Protein AF-A0A2V6NYD2-F1 (afdb_monomer_lite)

Structure (mmCIF, N/CA/C/O backbone):
data_AF-A0A2V6NYD2-F1
#
_entry.id   AF-A0A2V6NYD2-F1
#
loop_
_atom_site.group_PDB
_atom_site.id
_atom_site.type_symbol
_atom_site.label_atom_id
_atom_site.label_alt_id
_atom_site.label_comp_id
_atom_site.label_asym_id
_atom_site.label_entity_id
_atom_site.label_seq_id
_atom_site.pdbx_PDB_ins_code
_atom_site.Cartn_x
_atom_site.Cartn_y
_atom_site.Cartn_z
_atom_site.occupancy
_atom_site.B_iso_or_equiv
_atom_site.auth_seq_id
_atom_site.auth_comp_id
_atom_site.auth_asym_id
_atom_site.auth_atom_id
_atom_site.pdbx_PDB_model_num
ATOM 1 N N . MET A 1 1 ? -12.281 -1.438 11.166 1.00 47.94 1 MET A N 1
ATOM 2 C CA . MET A 1 1 ? -12.621 -0.851 9.844 1.00 47.94 1 MET A CA 1
ATOM 3 C C . MET A 1 1 ? -13.344 0.497 9.924 1.00 47.94 1 MET A C 1
ATOM 5 O O . MET A 1 1 ? -12.995 1.373 9.144 1.00 47.94 1 MET A O 1
ATOM 9 N N . SER A 1 2 ? -14.284 0.714 10.857 1.00 52.53 2 SER A N 1
ATOM 10 C CA . SER A 1 2 ? -15.121 1.934 10.891 1.00 52.53 2 SER A CA 1
ATOM 11 C C . SER A 1 2 ? -14.370 3.274 11.011 1.00 52.53 2 SER A C 1
ATOM 13 O O . SER A 1 2 ? -14.894 4.292 10.581 1.00 52.53 2 SER A O 1
ATOM 15 N N . ALA A 1 3 ? -13.153 3.292 11.566 1.00 56.53 3 ALA A N 1
ATOM 16 C CA . ALA A 1 3 ? -12.381 4.522 11.787 1.00 56.53 3 ALA A CA 1
ATOM 17 C C . ALA A 1 3 ? -11.708 5.089 10.523 1.00 56.53 3 ALA A C 1
ATOM 19 O O . ALA A 1 3 ? -11.484 6.293 10.428 1.00 56.53 3 ALA A O 1
ATOM 20 N N . ILE A 1 4 ? -11.347 4.225 9.568 1.00 57.72 4 ILE A N 1
ATOM 21 C CA . ILE A 1 4 ? -10.519 4.614 8.414 1.00 57.72 4 ILE A CA 1
ATOM 22 C C . ILE A 1 4 ? -11.389 4.810 7.173 1.00 57.72 4 ILE A C 1
ATOM 24 O O . ILE A 1 4 ? -11.172 5.777 6.453 1.00 57.72 4 ILE A O 1
ATOM 28 N N . PHE A 1 5 ? -12.422 3.979 6.982 1.00 63.59 5 PHE A N 1
ATOM 29 C CA . PHE A 1 5 ? -13.356 4.043 5.846 1.00 63.59 5 PHE A CA 1
ATOM 30 C C . PHE A 1 5 ? -13.917 5.441 5.519 1.00 63.59 5 PHE A C 1
ATOM 32 O O . PHE A 1 5 ? -13.934 5.783 4.341 1.00 63.59 5 PHE A O 1
ATOM 39 N N . PRO A 1 6 ? -14.291 6.297 6.495 1.00 60.31 6 PRO A N 1
ATOM 40 C CA . PRO A 1 6 ? -14.788 7.646 6.202 1.00 60.31 6 PRO A CA 1
ATOM 41 C C . PRO A 1 6 ? -13.757 8.567 5.529 1.00 60.31 6 PRO A C 1
ATOM 43 O O . PRO A 1 6 ? -14.110 9.624 5.017 1.00 60.31 6 PRO A O 1
ATOM 46 N N . SER A 1 7 ? -12.470 8.210 5.580 1.00 58.84 7 SER A N 1
ATOM 47 C CA . SER A 1 7 ? -11.355 9.005 5.051 1.00 58.84 7 SER A CA 1
ATOM 48 C C . SER A 1 7 ? -10.787 8.481 3.725 1.00 58.84 7 SER A C 1
ATOM 50 O O . SER A 1 7 ? -9.845 9.099 3.210 1.00 58.84 7 SER A O 1
ATOM 52 N N . ILE A 1 8 ? -11.340 7.376 3.205 1.00 65.31 8 ILE A N 1
ATOM 53 C CA . ILE A 1 8 ? -10.960 6.683 1.962 1.00 65.31 8 ILE A CA 1
ATOM 54 C C . ILE A 1 8 ? -11.867 7.193 0.823 1.00 65.31 8 ILE A C 1
ATOM 56 O O . ILE A 1 8 ? -13.072 7.342 1.029 1.00 65.31 8 ILE A O 1
ATOM 60 N N . ARG A 1 9 ? -11.315 7.515 -0.357 1.00 64.25 9 ARG A N 1
ATOM 61 C CA . ARG A 1 9 ? -12.112 7.889 -1.548 1.00 64.25 9 ARG A CA 1
ATOM 62 C C . ARG A 1 9 ? -12.688 6.643 -2.227 1.00 64.25 9 ARG A C 1
ATOM 64 O O . ARG A 1 9 ? -12.161 5.557 -2.046 1.00 64.25 9 ARG A O 1
ATOM 71 N N . GLU A 1 10 ? -13.713 6.794 -3.072 1.00 57.38 10 GLU A N 1
ATOM 72 C CA . GLU A 1 10 ? -14.263 5.667 -3.859 1.00 57.38 10 GLU A CA 1
ATOM 73 C C . GLU A 1 10 ? -13.224 4.987 -4.767 1.00 57.38 10 GLU A C 1
ATOM 75 O O . GLU A 1 10 ? -13.361 3.810 -5.089 1.00 57.38 10 GLU A O 1
ATOM 80 N N . THR A 1 11 ? -12.183 5.715 -5.175 1.00 56.09 11 THR A N 1
ATOM 81 C CA . THR A 1 11 ? -11.091 5.197 -6.008 1.00 56.09 11 THR A CA 1
ATOM 82 C C . THR A 1 11 ? -10.003 4.479 -5.210 1.00 56.09 11 THR A C 1
ATOM 84 O O . THR A 1 11 ? -9.219 3.728 -5.789 1.00 56.09 11 THR A O 1
ATOM 87 N N . ASP A 1 12 ? -9.948 4.681 -3.894 1.00 65.06 12 ASP A N 1
ATOM 88 C CA . ASP A 1 12 ? -8.952 4.068 -3.022 1.00 65.06 12 ASP A CA 1
ATOM 89 C C . ASP A 1 12 ? -9.411 2.652 -2.617 1.00 65.06 12 ASP A C 1
ATOM 91 O O . ASP A 1 12 ? -10.555 2.430 -2.217 1.00 65.06 12 ASP A O 1
ATOM 95 N N . ILE A 1 13 ? -8.510 1.669 -2.686 1.00 68.81 13 ILE A N 1
ATOM 96 C CA . ILE A 1 13 ? -8.838 0.259 -2.416 1.00 68.81 13 ILE A CA 1
ATOM 97 C C . ILE A 1 13 ? -8.485 -0.066 -0.963 1.00 68.81 13 ILE A C 1
ATOM 99 O O . ILE A 1 13 ? -7.310 -0.156 -0.612 1.00 68.81 13 ILE A O 1
ATOM 103 N N . GLY A 1 14 ? -9.493 -0.259 -0.109 1.00 70.56 14 GLY A N 1
ATOM 104 C CA . GLY A 1 14 ? -9.326 -0.695 1.283 1.00 70.56 14 GLY A CA 1
ATOM 105 C C . GLY A 1 14 ? -9.686 -2.169 1.480 1.00 70.56 14 GLY A C 1
ATOM 106 O O . GLY A 1 14 ? -10.730 -2.618 1.015 1.00 70.56 14 GLY A O 1
ATOM 107 N N . GLY A 1 15 ? -8.859 -2.926 2.204 1.00 67.25 15 GLY A N 1
ATOM 108 C CA . GLY A 1 15 ? -9.113 -4.344 2.474 1.00 67.25 15 GLY A CA 1
ATOM 109 C C . GLY A 1 15 ? -8.195 -4.945 3.535 1.00 67.25 15 GLY A C 1
ATOM 110 O O . GLY A 1 15 ? -7.288 -4.291 4.047 1.00 67.25 15 GLY A O 1
ATOM 111 N N . TRP A 1 16 ? -8.430 -6.205 3.895 1.00 68.25 16 TRP A N 1
ATOM 112 C CA . TRP A 1 16 ? -7.510 -6.945 4.759 1.00 68.25 16 TRP A CA 1
ATOM 113 C C . TRP A 1 16 ? -6.240 -7.296 3.975 1.00 68.25 16 TRP A C 1
ATOM 115 O O . TRP A 1 16 ? -6.302 -7.991 2.968 1.00 68.25 16 TRP A O 1
ATOM 125 N N . TYR A 1 17 ? -5.090 -6.811 4.442 1.00 59.53 17 TYR A N 1
ATOM 126 C CA . TYR A 1 17 ? -3.771 -7.226 3.955 1.00 59.53 17 TYR A CA 1
ATOM 127 C C . TYR A 1 17 ? -3.372 -8.589 4.540 1.00 59.53 17 TYR A C 1
ATOM 129 O O . TYR A 1 17 ? -2.772 -9.420 3.866 1.00 59.53 17 TYR A O 1
ATOM 137 N N . LYS A 1 18 ? -3.754 -8.833 5.797 1.00 60.59 18 LYS A N 1
ATOM 138 C CA . LYS A 1 18 ? -3.700 -10.136 6.459 1.00 60.59 18 LYS A CA 1
ATOM 139 C C . LYS A 1 18 ? -4.959 -10.276 7.301 1.00 60.59 18 LYS A C 1
ATOM 141 O O . LYS A 1 18 ? -5.240 -9.372 8.093 1.00 60.59 18 LYS A O 1
ATOM 146 N N . GLU A 1 19 ? -5.694 -11.370 7.118 1.00 57.94 19 GLU A N 1
ATOM 147 C CA . GLU A 1 19 ? -6.947 -11.622 7.839 1.00 57.94 19 GLU A CA 1
ATOM 148 C C . GLU A 1 19 ? -6.773 -11.390 9.346 1.00 57.94 19 GLU A C 1
ATOM 150 O O . GLU A 1 19 ? -5.776 -11.811 9.944 1.00 57.94 19 GLU A O 1
ATOM 155 N N . ASP A 1 20 ? -7.694 -10.604 9.909 1.00 57.03 20 ASP A N 1
ATOM 156 C CA . ASP A 1 20 ? -7.790 -10.194 11.316 1.00 57.03 20 ASP A CA 1
ATOM 157 C C . ASP A 1 20 ? -6.534 -9.568 11.950 1.00 57.03 20 ASP A C 1
ATOM 159 O O . ASP A 1 20 ? -6.509 -9.295 13.148 1.00 57.03 20 ASP A O 1
ATOM 163 N N . THR A 1 21 ? -5.492 -9.289 11.160 1.00 61.44 21 THR A N 1
ATOM 164 C CA . THR A 1 21 ? -4.186 -8.851 11.679 1.00 61.44 21 THR A CA 1
ATOM 165 C C . THR A 1 21 ? -3.709 -7.542 11.057 1.00 61.44 21 THR A C 1
ATOM 167 O O . THR A 1 21 ? -3.089 -6.731 11.740 1.00 61.44 21 THR A O 1
ATOM 170 N N . ALA A 1 22 ? -3.963 -7.315 9.765 1.00 62.22 22 ALA A N 1
ATOM 171 C CA . ALA A 1 22 ? -3.473 -6.126 9.075 1.00 62.22 22 ALA A CA 1
ATOM 172 C C . ALA A 1 22 ? -4.489 -5.607 8.059 1.00 62.22 22 ALA A C 1
ATOM 174 O O . ALA A 1 22 ? -4.910 -6.332 7.159 1.00 62.22 22 ALA A O 1
ATOM 175 N N . LEU A 1 23 ? -4.838 -4.327 8.174 1.00 72.38 23 LEU A N 1
ATOM 176 C CA . LEU A 1 23 ? -5.656 -3.613 7.200 1.00 72.38 23 LEU A CA 1
ATOM 177 C C . LEU A 1 23 ? -4.739 -2.858 6.228 1.00 72.38 23 LEU A C 1
ATOM 179 O O . LEU A 1 23 ? -3.869 -2.105 6.662 1.00 72.38 23 LEU A O 1
ATOM 183 N N . GLY A 1 24 ? -4.940 -3.054 4.928 1.00 72.81 24 GLY A N 1
ATOM 184 C CA . GLY A 1 24 ? -4.251 -2.338 3.861 1.00 72.81 24 GLY A CA 1
ATOM 185 C C . GLY A 1 24 ? -5.182 -1.344 3.172 1.00 72.81 24 GLY A C 1
ATOM 186 O O . GLY A 1 24 ? -6.356 -1.638 2.945 1.00 72.81 24 GLY A O 1
ATOM 187 N N . VAL A 1 25 ? -4.657 -0.168 2.829 1.00 72.81 25 VAL A N 1
ATOM 188 C CA . VAL A 1 25 ? -5.350 0.805 1.976 1.00 72.8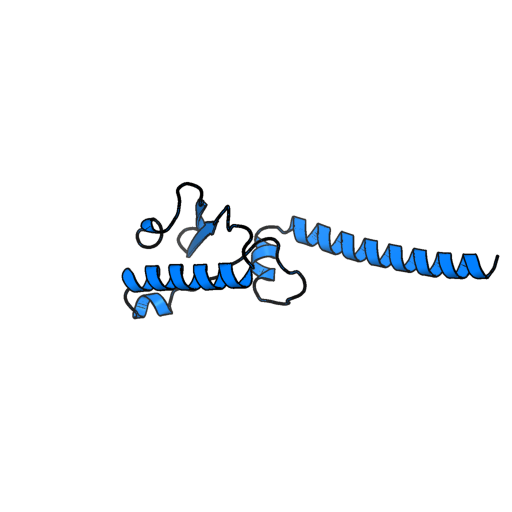1 25 VAL A CA 1
ATOM 189 C C . VAL A 1 25 ? -4.393 1.253 0.880 1.00 72.81 25 VAL A C 1
ATOM 191 O O . VAL A 1 25 ? -3.287 1.711 1.171 1.00 72.81 25 VAL A O 1
ATOM 194 N N . ILE A 1 26 ? -4.815 1.102 -0.372 1.00 76.31 26 ILE A N 1
ATOM 195 C CA . ILE A 1 26 ? -4.099 1.573 -1.553 1.00 76.31 26 ILE A CA 1
ATOM 196 C C . ILE A 1 26 ? -4.706 2.913 -1.946 1.00 76.31 26 ILE A C 1
ATOM 198 O O . ILE A 1 26 ? -5.863 2.975 -2.358 1.00 76.31 26 ILE A O 1
ATOM 202 N N . PHE A 1 27 ? -3.903 3.966 -1.831 1.00 72.50 27 PHE A N 1
ATOM 203 C CA . PHE A 1 27 ? -4.266 5.293 -2.308 1.00 72.50 27 PHE A CA 1
ATOM 204 C C . PHE A 1 27 ? -3.778 5.462 -3.742 1.00 72.50 27 PHE A C 1
ATOM 206 O O . PHE A 1 27 ? -2.581 5.331 -4.014 1.00 72.50 27 PHE A O 1
ATOM 213 N N . VAL A 1 28 ? -4.702 5.739 -4.654 1.00 68.06 28 VAL A N 1
ATOM 214 C CA . VAL A 1 28 ? -4.398 5.993 -6.067 1.00 68.06 28 VAL A CA 1
ATOM 215 C C . VAL A 1 28 ? -4.437 7.495 -6.350 1.00 68.06 28 VAL A C 1
ATOM 217 O O . VAL A 1 28 ? -4.948 8.276 -5.554 1.00 68.06 28 VAL A O 1
ATOM 220 N N . GLU A 1 29 ? -3.862 7.922 -7.479 1.00 66.31 29 GLU A N 1
ATOM 221 C CA . GLU A 1 29 ? -3.936 9.320 -7.942 1.00 66.31 29 GLU A CA 1
ATOM 222 C C . GLU A 1 29 ? -3.361 10.359 -6.957 1.00 66.31 29 GLU A C 1
ATOM 224 O O . GLU A 1 29 ? -3.925 11.431 -6.743 1.00 66.31 29 GLU A O 1
ATOM 229 N N . LEU A 1 30 ? -2.189 10.079 -6.380 1.00 67.06 30 LEU A N 1
ATOM 230 C CA . LEU A 1 30 ? -1.545 10.936 -5.371 1.00 67.06 30 LEU A CA 1
ATOM 231 C C . LEU A 1 30 ? -1.065 12.318 -5.894 1.00 67.06 30 LEU A C 1
ATOM 233 O O . LEU A 1 30 ? -0.485 13.101 -5.142 1.00 67.06 30 LEU A O 1
ATOM 237 N N . GLY A 1 31 ? -1.358 12.661 -7.153 1.00 66.50 31 GLY A N 1
ATOM 238 C CA . GLY A 1 31 ? -0.979 13.922 -7.795 1.00 66.50 31 GLY A CA 1
ATOM 239 C C . GLY A 1 31 ? 0.520 14.023 -8.106 1.00 66.50 31 GLY A C 1
ATOM 240 O O . GLY A 1 31 ? 1.306 13.142 -7.776 1.00 66.50 31 GLY A O 1
ATOM 241 N N . ALA A 1 32 ? 0.935 15.117 -8.752 1.00 66.19 32 ALA A N 1
ATOM 242 C CA . ALA A 1 32 ? 2.334 15.364 -9.136 1.00 66.19 32 ALA A CA 1
ATOM 243 C C . ALA A 1 32 ? 3.203 15.941 -7.994 1.00 66.19 32 ALA A C 1
ATOM 245 O O . ALA A 1 32 ? 4.201 16.614 -8.246 1.00 66.19 32 ALA A O 1
ATOM 246 N N . MET A 1 33 ? 2.791 15.752 -6.740 1.00 67.00 33 MET A N 1
ATOM 247 C CA . MET A 1 33 ? 3.486 16.302 -5.579 1.00 67.00 33 MET A CA 1
ATOM 248 C C . MET A 1 33 ? 4.693 15.434 -5.204 1.00 67.00 33 MET A C 1
ATOM 250 O O . MET A 1 33 ? 4.746 14.245 -5.512 1.00 67.00 33 MET A O 1
ATOM 254 N N . ASP A 1 34 ? 5.668 16.034 -4.523 1.00 77.31 34 ASP A N 1
ATOM 255 C CA . ASP A 1 34 ? 6.816 15.307 -3.995 1.00 77.31 34 ASP A CA 1
ATOM 256 C C . ASP A 1 34 ? 6.381 14.156 -3.060 1.00 77.31 34 ASP A C 1
ATOM 258 O O . ASP A 1 34 ? 5.517 14.310 -2.188 1.00 77.31 34 ASP A O 1
ATOM 262 N N . LYS A 1 35 ? 7.012 12.992 -3.241 1.00 73.25 35 LYS A N 1
ATOM 263 C CA . LYS A 1 35 ? 6.699 11.736 -2.546 1.00 73.25 35 LYS A CA 1
ATOM 264 C C . LYS A 1 35 ? 6.796 11.865 -1.026 1.00 73.25 35 LYS A C 1
ATOM 266 O O . LYS A 1 35 ? 5.953 11.316 -0.315 1.00 73.25 35 LYS A O 1
ATOM 271 N N . GLN A 1 36 ? 7.788 12.597 -0.515 1.00 76.06 36 GLN A N 1
ATOM 272 C CA . GLN A 1 36 ? 7.942 12.804 0.929 1.00 76.06 36 GLN A CA 1
ATOM 273 C C . GLN A 1 36 ? 6.789 13.641 1.477 1.00 76.06 36 GLN A C 1
ATOM 275 O O . GLN A 1 36 ? 6.208 13.306 2.509 1.00 76.06 36 GLN A O 1
ATOM 280 N N . SER A 1 37 ? 6.401 14.683 0.746 1.00 79.50 37 SER A N 1
ATOM 281 C CA . SER A 1 37 ? 5.271 15.544 1.105 1.00 79.50 37 SER A CA 1
ATOM 282 C C . SER A 1 37 ? 3.948 14.768 1.147 1.00 79.50 37 SER A C 1
ATOM 284 O O . SER A 1 37 ? 3.171 14.915 2.093 1.00 79.50 37 SER A O 1
ATOM 286 N N . ILE A 1 38 ? 3.724 13.876 0.174 1.00 80.62 38 ILE A N 1
ATOM 287 C CA . ILE A 1 38 ? 2.566 12.970 0.141 1.00 80.62 38 ILE A CA 1
ATOM 288 C C . ILE A 1 38 ? 2.564 12.038 1.360 1.00 80.62 38 ILE A C 1
ATOM 290 O O . ILE A 1 38 ? 1.555 11.940 2.060 1.00 80.62 38 ILE A O 1
ATOM 294 N N . LEU A 1 39 ? 3.692 11.380 1.649 1.00 79.94 39 LEU A N 1
ATOM 295 C CA . LEU A 1 39 ? 3.815 10.456 2.780 1.00 79.94 39 LEU A CA 1
ATOM 296 C C . LEU A 1 39 ? 3.598 11.153 4.129 1.00 79.94 39 LEU A C 1
ATOM 298 O O . LEU A 1 39 ? 2.922 10.605 5.002 1.00 79.94 39 LEU A O 1
ATOM 302 N N . ILE A 1 40 ? 4.127 12.367 4.300 1.00 81.31 40 ILE A N 1
ATOM 303 C CA . ILE A 1 40 ? 3.929 13.174 5.510 1.00 81.31 40 ILE A CA 1
ATOM 304 C C . ILE A 1 40 ? 2.448 13.520 5.681 1.00 81.31 40 ILE A C 1
ATOM 306 O O . ILE A 1 40 ? 1.887 13.290 6.755 1.00 81.31 40 ILE A O 1
ATOM 310 N N . ALA A 1 41 ? 1.797 14.027 4.630 1.00 82.75 41 ALA A N 1
ATOM 311 C CA . ALA A 1 41 ? 0.385 14.396 4.678 1.00 82.75 41 ALA A CA 1
ATOM 312 C C . ALA A 1 41 ? -0.511 13.187 4.988 1.00 82.75 41 ALA A C 1
ATOM 314 O O . ALA A 1 41 ? -1.395 13.264 5.846 1.00 82.75 41 ALA A O 1
ATOM 315 N N . LEU A 1 42 ? -0.243 12.049 4.342 1.00 81.88 42 LEU A N 1
ATOM 316 C CA . LEU A 1 42 ? -0.982 10.809 4.554 1.00 81.88 42 LEU A CA 1
ATOM 317 C C . LEU A 1 42 ? -0.806 10.297 5.988 1.00 81.88 42 LEU A C 1
ATOM 319 O O . LEU A 1 42 ? -1.786 9.948 6.647 1.00 81.88 42 LEU A O 1
ATOM 323 N N . ARG A 1 43 ? 0.426 10.335 6.511 1.00 82.06 43 ARG A N 1
ATOM 324 C CA . ARG A 1 43 ? 0.721 9.958 7.895 1.00 82.06 43 ARG A CA 1
ATOM 325 C C . ARG A 1 43 ? -0.027 10.828 8.893 1.00 82.06 43 ARG A C 1
ATOM 327 O O . ARG A 1 43 ? -0.630 10.292 9.818 1.00 82.06 43 ARG A O 1
ATOM 334 N N . ILE A 1 44 ? -0.028 12.146 8.702 1.00 82.69 44 ILE A N 1
ATOM 335 C CA . ILE A 1 44 ? -0.769 13.071 9.569 1.00 82.69 44 ILE A CA 1
ATOM 336 C C . ILE A 1 44 ? -2.263 12.741 9.537 1.00 82.69 44 ILE A C 1
ATOM 338 O O . ILE A 1 44 ? -2.873 12.596 10.595 1.00 82.69 44 ILE A O 1
ATOM 342 N N . LYS A 1 45 ? -2.842 12.565 8.343 1.00 83.19 45 LYS A N 1
ATOM 343 C CA . LYS A 1 45 ? -4.275 12.288 8.174 1.00 83.19 45 LYS A CA 1
ATOM 344 C C . LYS A 1 45 ? -4.685 10.966 8.829 1.00 83.19 45 LYS A C 1
ATOM 346 O O . LYS A 1 45 ? -5.665 10.933 9.567 1.00 83.19 45 LYS A O 1
ATOM 351 N N . VAL A 1 46 ? -3.920 9.897 8.607 1.00 81.62 46 VAL A N 1
ATOM 352 C CA . VAL A 1 46 ? -4.206 8.571 9.178 1.00 81.62 46 VAL A CA 1
ATOM 353 C C . VAL A 1 46 ? -4.049 8.578 10.695 1.00 81.62 46 VAL A C 1
ATOM 355 O O . VAL A 1 46 ? -4.935 8.099 11.394 1.00 81.62 46 VAL A O 1
ATOM 358 N N . ILE A 1 47 ? -2.978 9.168 11.233 1.00 81.75 47 ILE A N 1
ATOM 359 C CA . ILE A 1 47 ? -2.786 9.249 12.689 1.00 81.75 47 ILE A CA 1
ATOM 360 C C . ILE A 1 47 ? -3.868 10.117 13.345 1.00 81.75 47 ILE A C 1
ATOM 362 O O . ILE A 1 47 ? -4.345 9.771 14.424 1.00 81.75 47 ILE A O 1
ATOM 366 N N . ALA A 1 48 ? -4.292 11.212 12.706 1.00 82.94 48 ALA A N 1
ATOM 367 C CA . ALA A 1 48 ? -5.391 12.040 13.198 1.00 82.94 48 ALA A CA 1
ATOM 368 C C . ALA A 1 48 ? -6.724 11.274 13.223 1.00 82.94 48 ALA A C 1
ATOM 370 O O . ALA A 1 48 ? -7.409 11.294 14.242 1.00 82.94 48 ALA A O 1
ATOM 371 N N . ALA A 1 49 ? -7.051 10.547 12.149 1.00 81.19 49 ALA A N 1
ATOM 372 C CA . ALA A 1 49 ? -8.257 9.720 12.074 1.00 81.19 49 ALA A CA 1
ATOM 373 C C . ALA A 1 49 ? -8.239 8.561 13.084 1.00 81.19 49 ALA A C 1
ATOM 375 O O . ALA A 1 49 ? -9.265 8.230 13.675 1.00 81.19 49 ALA A O 1
ATOM 376 N N . LEU A 1 50 ? -7.075 7.952 13.322 1.00 80.31 50 LEU A N 1
ATOM 377 C CA . LEU A 1 50 ? -6.926 6.936 14.360 1.00 80.31 50 LEU A CA 1
ATOM 378 C C . LEU A 1 50 ? -7.151 7.549 15.749 1.00 80.31 50 LEU A C 1
ATOM 380 O O . LEU A 1 50 ? -7.958 7.030 16.511 1.00 80.31 50 LEU A O 1
ATOM 384 N N . ARG A 1 51 ? -6.525 8.693 16.053 1.00 81.50 51 ARG A N 1
ATOM 385 C CA . ARG A 1 51 ? -6.692 9.401 17.337 1.00 81.50 51 ARG A CA 1
ATOM 386 C C . ARG A 1 51 ? -8.122 9.846 17.618 1.00 81.50 51 ARG A C 1
ATOM 388 O O . ARG A 1 51 ? -8.515 9.888 18.775 1.00 81.50 51 ARG A O 1
ATOM 395 N N . SER A 1 52 ? -8.887 10.207 16.590 1.00 82.00 52 SER A N 1
ATOM 396 C CA . SER A 1 52 ? -10.278 10.632 16.773 1.00 82.00 52 SER A CA 1
ATOM 397 C C . SER A 1 52 ? -11.238 9.473 17.041 1.00 82.00 52 SER A C 1
ATOM 399 O O . SER A 1 52 ? -12.348 9.716 17.499 1.00 82.00 52 SER A O 1
ATOM 401 N N . ASN A 1 53 ? -10.845 8.236 16.724 1.00 76.44 53 ASN A N 1
ATOM 402 C CA . ASN A 1 53 ? -11.723 7.066 16.793 1.00 76.44 53 ASN A CA 1
ATOM 403 C C . ASN A 1 53 ? -11.274 6.010 17.812 1.00 76.44 53 ASN A C 1
ATOM 405 O O . ASN A 1 53 ? -12.058 5.115 18.115 1.00 76.44 53 ASN A O 1
ATOM 409 N N . LEU A 1 54 ? -10.036 6.079 18.308 1.00 79.44 54 LEU A N 1
ATOM 410 C CA . LEU A 1 54 ? -9.455 5.083 19.207 1.00 79.44 54 LEU A CA 1
ATOM 411 C C . LEU A 1 54 ? -8.873 5.749 20.461 1.00 79.44 54 LEU A C 1
ATOM 413 O O . LEU A 1 54 ? -8.257 6.816 20.355 1.00 79.44 54 LEU A O 1
ATOM 417 N N . PRO A 1 55 ? -9.018 5.118 21.639 1.00 77.69 55 PRO A N 1
ATOM 418 C CA . PRO A 1 55 ? -8.363 5.565 22.861 1.00 77.69 55 PRO A CA 1
ATOM 419 C C . PRO A 1 55 ? -6.835 5.418 22.756 1.00 77.69 55 PRO A C 1
ATOM 421 O O . PRO A 1 55 ? -6.309 4.604 21.991 1.00 77.69 55 PRO A O 1
ATOM 424 N N . THR A 1 56 ? -6.102 6.225 23.525 1.00 74.38 56 THR A N 1
ATOM 425 C CA . THR A 1 56 ? -4.633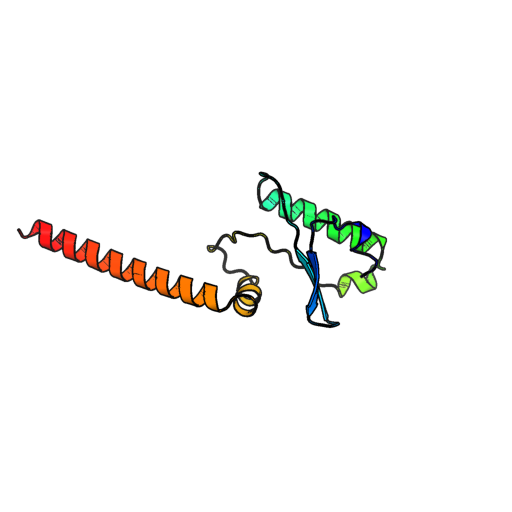 6.339 23.428 1.00 74.38 56 THR A CA 1
ATOM 426 C C . THR A 1 56 ? -3.926 5.005 23.678 1.00 74.38 56 THR A C 1
ATOM 428 O O . THR A 1 56 ? -2.898 4.721 23.067 1.00 74.38 56 THR A O 1
ATOM 431 N N . GLU A 1 57 ? -4.497 4.167 24.536 1.00 76.62 57 GLU A N 1
ATOM 432 C CA . GLU A 1 57 ? -3.976 2.859 24.922 1.00 76.62 57 GLU A CA 1
ATOM 433 C C . GLU A 1 57 ? -3.991 1.863 23.752 1.00 76.62 57 GLU A C 1
ATOM 435 O O . GLU A 1 57 ? -3.057 1.075 23.599 1.00 76.62 57 GLU A O 1
ATOM 440 N N . GLU A 1 58 ? -5.006 1.934 22.886 1.00 72.00 58 GLU A N 1
ATOM 441 C CA . GLU A 1 58 ? -5.113 1.095 21.687 1.00 72.00 58 GLU A CA 1
ATOM 442 C C . GLU A 1 58 ? -4.203 1.601 20.563 1.00 72.00 58 GLU A C 1
ATOM 444 O O . GLU A 1 58 ? -3.620 0.807 19.827 1.00 72.00 58 GLU A O 1
ATOM 449 N N . LEU A 1 59 ? -3.985 2.918 20.467 1.00 73.75 59 LEU A N 1
ATOM 450 C CA . LEU A 1 59 ? -3.078 3.504 19.473 1.00 73.75 59 LEU A CA 1
ATOM 451 C C . LEU A 1 59 ? -1.632 3.031 19.625 1.00 73.75 59 LEU A C 1
ATOM 453 O O . LEU A 1 59 ? -0.934 2.897 18.623 1.00 73.75 59 LEU A O 1
ATOM 457 N N . ILE A 1 60 ? -1.180 2.778 20.856 1.00 74.06 60 ILE A N 1
ATOM 458 C CA . ILE A 1 60 ? 0.187 2.307 21.135 1.00 74.06 60 ILE A CA 1
ATOM 459 C C . ILE A 1 60 ? 0.409 0.891 20.581 1.00 74.06 60 ILE A C 1
ATOM 461 O O . ILE A 1 60 ? 1.536 0.528 20.248 1.00 74.06 60 ILE A O 1
ATOM 465 N N . GLN A 1 61 ? -0.658 0.102 20.445 1.00 75.25 61 GLN A N 1
ATOM 466 C CA . GLN A 1 61 ? -0.598 -1.269 19.935 1.00 75.25 61 GLN A CA 1
ATOM 467 C C . GLN A 1 61 ? -0.701 -1.339 18.403 1.00 75.25 61 GLN A C 1
ATOM 469 O O . GLN A 1 61 ? -0.438 -2.388 17.816 1.00 75.25 61 GLN A O 1
ATOM 474 N N . ILE A 1 62 ? -1.059 -0.236 17.736 1.00 73.62 62 ILE A N 1
ATOM 475 C CA . ILE A 1 62 ? -1.265 -0.193 16.286 1.00 73.62 62 ILE A CA 1
ATOM 476 C C . ILE A 1 62 ? 0.032 0.204 15.579 1.00 73.62 62 ILE A C 1
ATOM 478 O O . ILE A 1 62 ? 0.538 1.317 15.719 1.00 73.62 62 ILE A O 1
ATOM 482 N N . HIS A 1 63 ? 0.537 -0.694 14.733 1.00 76.06 63 HIS A N 1
ATOM 483 C CA . HIS A 1 63 ? 1.656 -0.406 13.844 1.00 76.06 63 HIS A CA 1
ATOM 484 C C . HIS A 1 63 ? 1.146 0.068 12.475 1.00 76.06 63 HIS A C 1
ATOM 486 O O . HIS A 1 63 ? 0.433 -0.658 11.786 1.00 76.06 63 HIS A O 1
ATOM 492 N N . VAL A 1 64 ? 1.529 1.280 12.060 1.00 75.56 64 VAL A N 1
ATOM 493 C CA . VAL A 1 64 ? 1.154 1.857 10.757 1.00 75.56 64 VAL A CA 1
ATOM 494 C C . VAL A 1 64 ? 2.397 1.992 9.887 1.00 75.56 64 VAL A C 1
ATOM 496 O O . VAL A 1 64 ? 3.393 2.584 10.300 1.00 75.56 64 VAL A O 1
ATOM 499 N N . SER A 1 65 ? 2.345 1.460 8.670 1.00 73.50 65 SER A N 1
ATOM 500 C CA . SER A 1 65 ? 3.421 1.557 7.678 1.00 73.50 65 SER A CA 1
ATOM 501 C C . SER A 1 65 ? 2.884 2.164 6.388 1.00 73.50 65 SER A C 1
ATOM 503 O O . SER A 1 65 ? 1.748 1.901 6.004 1.00 73.50 65 SER A O 1
ATOM 505 N N . PHE A 1 66 ? 3.697 2.993 5.734 1.00 74.88 66 PHE A N 1
ATOM 506 C CA . PHE A 1 66 ? 3.337 3.670 4.492 1.00 74.88 66 PHE A CA 1
ATOM 507 C C . PHE A 1 66 ? 4.341 3.298 3.409 1.00 74.88 66 PHE A C 1
ATOM 509 O O . PHE A 1 66 ? 5.547 3.424 3.616 1.00 74.88 66 PHE A O 1
ATOM 516 N N . HIS A 1 67 ? 3.829 2.882 2.256 1.00 72.19 67 HIS A N 1
ATOM 517 C CA . HIS A 1 67 ? 4.621 2.549 1.080 1.00 72.19 67 HIS A CA 1
ATOM 518 C C . HIS A 1 67 ? 4.120 3.393 -0.090 1.00 72.19 67 HIS A C 1
ATOM 520 O O . HIS A 1 67 ? 2.914 3.491 -0.310 1.00 72.19 67 HIS A O 1
ATOM 526 N N . CYS A 1 68 ? 5.038 4.026 -0.821 1.00 71.31 68 CYS A N 1
ATOM 527 C CA . CYS A 1 68 ? 4.714 4.818 -2.004 1.00 71.31 68 CYS A CA 1
ATOM 528 C C . CYS A 1 68 ? 5.529 4.311 -3.190 1.00 71.31 68 CYS A C 1
ATOM 530 O O . CYS A 1 68 ? 6.754 4.207 -3.106 1.00 71.31 68 CYS A O 1
ATOM 532 N N . PHE A 1 69 ? 4.833 4.017 -4.285 1.00 66.31 69 PHE A N 1
ATOM 533 C CA . PHE A 1 69 ? 5.409 3.525 -5.529 1.00 66.31 69 PHE A CA 1
ATOM 534 C C . PHE A 1 69 ? 5.631 4.683 -6.527 1.00 66.31 69 PHE A C 1
ATOM 536 O O . PHE A 1 69 ? 4.780 5.573 -6.583 1.00 66.31 69 PHE A O 1
ATOM 543 N N . PRO A 1 70 ? 6.708 4.677 -7.340 1.00 62.25 70 PRO A N 1
ATOM 544 C CA . PRO A 1 70 ? 7.829 3.734 -7.313 1.00 62.25 70 PRO A CA 1
ATOM 545 C C . PRO A 1 70 ? 8.708 3.922 -6.067 1.00 62.25 70 PRO A C 1
ATOM 547 O O . PRO A 1 70 ? 8.859 5.029 -5.544 1.00 62.25 70 PRO A O 1
ATOM 550 N N . GLU A 1 71 ? 9.244 2.819 -5.548 1.00 60.78 71 GLU A N 1
ATOM 551 C CA . GLU A 1 71 ? 10.115 2.852 -4.372 1.00 60.78 71 GLU A CA 1
ATOM 552 C C . GLU A 1 71 ? 11.525 3.321 -4.762 1.00 60.78 71 GLU A C 1
ATOM 554 O O . GLU A 1 71 ? 12.014 2.983 -5.839 1.00 60.78 71 GLU A O 1
ATOM 559 N N . ASP A 1 72 ? 12.168 4.118 -3.905 1.00 60.62 72 ASP A N 1
ATOM 560 C CA . ASP A 1 72 ? 13.547 4.549 -4.137 1.00 60.62 72 ASP A CA 1
ATOM 561 C C . ASP A 1 72 ? 14.448 3.393 -3.688 1.00 60.62 72 ASP A C 1
ATOM 563 O O . ASP A 1 72 ? 14.650 3.189 -2.493 1.00 60.62 72 ASP A O 1
ATOM 567 N N . TRP A 1 73 ? 14.931 2.590 -4.638 1.00 50.31 73 TRP A N 1
ATOM 568 C CA . TRP A 1 73 ? 15.661 1.332 -4.395 1.00 50.31 73 TRP A CA 1
ATOM 569 C C . TRP A 1 73 ? 17.014 1.478 -3.669 1.00 50.31 73 TRP A C 1
ATOM 571 O O . TRP A 1 73 ? 17.716 0.489 -3.475 1.00 50.31 73 TRP A O 1
ATOM 581 N N . GLU A 1 74 ? 17.398 2.692 -3.276 1.00 45.91 74 GLU A N 1
ATOM 582 C CA . GLU A 1 74 ? 18.685 2.996 -2.639 1.00 45.91 74 GLU A CA 1
ATOM 583 C C . GLU A 1 74 ? 18.662 2.832 -1.108 1.00 45.91 74 GLU A C 1
ATOM 585 O O . GLU A 1 74 ? 19.721 2.723 -0.489 1.00 45.91 74 GLU A O 1
ATOM 590 N N . ASP A 1 75 ? 17.490 2.784 -0.463 1.00 42.09 75 ASP A N 1
ATOM 591 C CA . ASP A 1 75 ? 17.427 2.801 1.001 1.00 42.09 75 ASP A CA 1
ATOM 592 C C . ASP A 1 75 ? 17.180 1.396 1.577 1.00 42.09 75 ASP A C 1
ATOM 594 O O . ASP A 1 75 ? 16.115 0.797 1.409 1.00 42.09 75 ASP A O 1
ATOM 598 N N . HIS A 1 76 ? 18.186 0.864 2.278 1.00 43.09 76 HIS A N 1
ATOM 599 C CA . HIS A 1 76 ? 18.156 -0.411 3.002 1.00 43.09 76 HIS A CA 1
ATOM 600 C C . HIS A 1 76 ? 17.234 -0.310 4.226 1.00 43.09 76 HIS A C 1
ATOM 602 O O . HIS A 1 76 ? 17.676 -0.334 5.377 1.00 43.09 76 HIS A O 1
ATOM 608 N N . ARG A 1 77 ? 15.931 -0.161 3.990 1.00 44.69 77 ARG A N 1
ATOM 609 C CA . ARG A 1 77 ? 14.920 -0.033 5.038 1.00 44.69 77 ARG A CA 1
ATOM 610 C C . ARG A 1 77 ? 14.095 -1.304 5.198 1.00 44.69 77 ARG A C 1
ATOM 612 O O . ARG A 1 77 ? 13.891 -2.040 4.234 1.00 44.69 77 ARG A O 1
ATOM 619 N N . PRO A 1 78 ? 13.514 -1.516 6.393 1.00 47.94 78 PRO A N 1
ATOM 620 C CA . PRO A 1 78 ? 12.617 -2.636 6.694 1.00 47.94 78 PRO A CA 1
ATOM 621 C C . PRO A 1 78 ? 11.361 -2.745 5.803 1.00 47.94 78 PRO A C 1
ATOM 623 O O . PRO A 1 78 ? 10.578 -3.663 5.994 1.00 47.94 78 PRO A O 1
ATOM 626 N N . GLY A 1 79 ? 11.150 -1.854 4.825 1.00 47.47 79 GLY A N 1
ATOM 627 C CA . GLY A 1 79 ? 10.120 -2.012 3.792 1.00 47.47 79 GLY A CA 1
ATOM 628 C C . GLY A 1 79 ? 10.454 -3.063 2.724 1.00 47.47 79 GLY A C 1
ATOM 629 O O . GLY A 1 79 ? 9.537 -3.631 2.130 1.00 47.47 79 GLY A O 1
ATOM 630 N N . LEU A 1 80 ? 11.740 -3.391 2.544 1.00 48.72 80 LEU A N 1
ATOM 631 C CA . LEU A 1 80 ? 12.194 -4.385 1.567 1.00 48.72 80 LEU A CA 1
ATOM 632 C C . LEU A 1 80 ? 11.641 -5.791 1.868 1.00 48.72 80 LEU A C 1
ATOM 634 O O . LEU A 1 80 ? 11.324 -6.540 0.948 1.00 48.72 80 LEU A O 1
ATOM 638 N N . SER A 1 81 ? 11.468 -6.148 3.146 1.00 50.09 81 SER A N 1
ATOM 639 C CA . SER A 1 81 ? 10.898 -7.441 3.553 1.00 50.09 81 SER A CA 1
ATOM 640 C C . SER A 1 81 ? 9.405 -7.551 3.235 1.00 50.09 81 SER A C 1
ATOM 642 O O . SER A 1 81 ? 8.942 -8.619 2.839 1.00 50.09 81 SER A O 1
ATOM 644 N N . THR A 1 82 ? 8.658 -6.450 3.335 1.00 52.47 82 THR A N 1
ATOM 645 C CA . THR A 1 82 ? 7.237 -6.401 2.967 1.00 52.47 82 THR A CA 1
ATOM 646 C C . THR A 1 82 ? 7.058 -6.554 1.454 1.00 52.47 82 THR A C 1
ATOM 648 O O . THR A 1 82 ? 6.220 -7.338 1.022 1.00 52.47 82 THR A O 1
ATOM 651 N N . ILE A 1 83 ? 7.891 -5.899 0.635 1.00 53.66 83 ILE A N 1
ATOM 652 C CA . ILE A 1 83 ? 7.842 -6.032 -0.834 1.00 53.66 83 ILE A CA 1
ATOM 653 C C . ILE A 1 83 ? 8.359 -7.386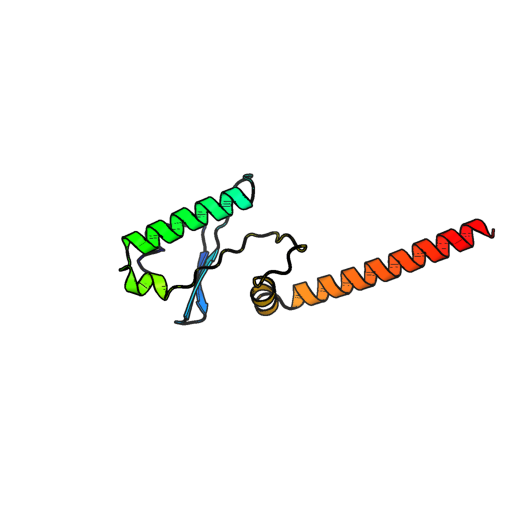 -1.313 1.00 53.66 83 ILE A C 1
ATOM 655 O O . ILE A 1 83 ? 7.772 -7.958 -2.225 1.00 53.66 83 ILE A O 1
ATOM 659 N N . SER A 1 84 ? 9.387 -7.941 -0.669 1.00 54.47 84 SER A N 1
ATOM 660 C CA . SER A 1 84 ? 9.853 -9.306 -0.939 1.00 54.47 84 SER A CA 1
ATOM 661 C C . SER A 1 84 ? 8.739 -10.342 -0.731 1.00 54.47 84 SER A C 1
ATOM 663 O O . SER A 1 84 ? 8.612 -11.277 -1.519 1.00 54.47 84 SER A O 1
ATOM 665 N N . ALA A 1 85 ? 7.886 -10.139 0.281 1.00 54.81 85 ALA A N 1
ATOM 666 C CA . ALA A 1 85 ? 6.725 -10.990 0.533 1.00 54.81 85 ALA A CA 1
ATOM 667 C C . ALA A 1 85 ? 5.556 -10.746 -0.443 1.00 54.81 85 ALA A C 1
ATOM 669 O O . ALA A 1 85 ? 4.826 -11.682 -0.759 1.00 54.81 85 ALA A O 1
ATOM 670 N N . LEU A 1 86 ? 5.372 -9.508 -0.914 1.00 56.34 86 LEU A N 1
ATOM 671 C CA . LEU A 1 86 ? 4.277 -9.112 -1.811 1.00 56.34 86 LEU A CA 1
ATOM 672 C C . LEU A 1 86 ? 4.555 -9.406 -3.297 1.00 56.34 86 LEU A C 1
ATOM 674 O O . LEU A 1 86 ? 3.629 -9.753 -4.023 1.00 56.34 86 LEU A O 1
ATOM 678 N N . TYR A 1 87 ? 5.806 -9.261 -3.746 1.00 58.44 87 TYR A N 1
ATOM 679 C CA . TYR A 1 87 ? 6.221 -9.366 -5.151 1.00 58.44 87 TYR A CA 1
ATOM 680 C C . TYR A 1 87 ? 7.604 -10.035 -5.292 1.00 58.44 87 TYR A C 1
ATOM 682 O O . TYR A 1 87 ? 8.599 -9.381 -5.634 1.00 58.44 87 TYR A O 1
ATOM 690 N N . PRO A 1 88 ? 7.710 -11.348 -5.022 1.00 59.66 88 PRO A N 1
ATOM 69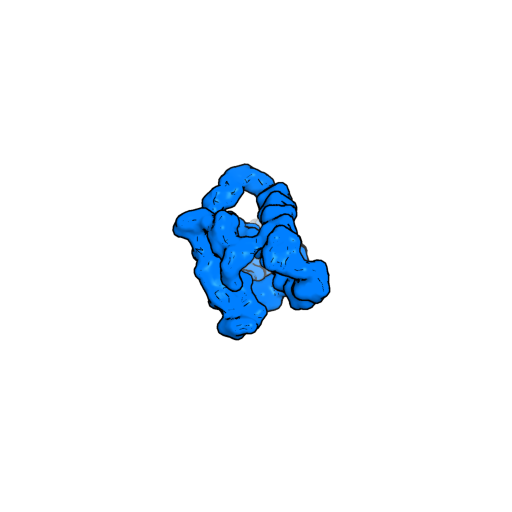1 C CA . PRO A 1 88 ? 8.983 -12.070 -5.113 1.00 59.66 88 PRO A CA 1
ATOM 692 C C . PRO A 1 88 ? 9.558 -12.097 -6.543 1.00 59.66 88 PRO A C 1
ATOM 694 O O . PRO A 1 88 ? 10.773 -12.146 -6.741 1.00 59.66 88 PRO A O 1
ATOM 697 N N . ASP A 1 89 ? 8.694 -12.012 -7.553 1.00 60.78 89 ASP A N 1
ATOM 698 C CA . ASP A 1 89 ? 9.031 -11.949 -8.976 1.00 60.78 89 ASP A CA 1
ATOM 699 C C . ASP A 1 89 ? 9.772 -10.655 -9.360 1.00 60.78 89 ASP A C 1
ATOM 701 O O . ASP A 1 89 ? 10.683 -10.675 -10.196 1.00 60.78 89 ASP A O 1
ATOM 705 N N . LEU A 1 90 ? 9.450 -9.534 -8.707 1.00 61.66 90 LEU A N 1
ATOM 706 C CA . LEU A 1 90 ? 10.147 -8.265 -8.921 1.00 61.66 90 LEU A CA 1
ATOM 707 C C . LEU A 1 90 ? 11.591 -8.313 -8.406 1.00 61.66 90 LEU A C 1
ATOM 709 O O . LEU A 1 90 ? 12.484 -7.793 -9.079 1.00 61.66 90 LEU A O 1
ATOM 713 N N . MET A 1 91 ? 11.846 -8.993 -7.281 1.00 59.50 91 MET A N 1
ATOM 714 C CA . MET A 1 91 ? 13.209 -9.177 -6.761 1.00 59.50 91 MET A CA 1
ATOM 715 C C . MET A 1 91 ? 14.067 -10.022 -7.703 1.00 59.50 91 MET A C 1
ATOM 717 O O . MET A 1 91 ? 15.209 -9.669 -7.994 1.00 59.50 91 MET A O 1
ATOM 721 N N . GLN A 1 92 ? 13.505 -11.104 -8.247 1.00 62.00 92 GLN A N 1
ATOM 722 C CA . GLN A 1 92 ? 14.216 -11.957 -9.200 1.00 62.00 92 GLN A CA 1
ATOM 723 C C . GLN A 1 92 ? 14.605 -11.187 -10.473 1.00 62.00 92 GLN A C 1
ATOM 725 O O . GLN A 1 92 ? 15.702 -11.364 -11.011 1.00 62.00 92 GLN A O 1
ATOM 730 N N . ARG A 1 93 ? 13.726 -10.293 -10.941 1.00 63.78 93 ARG A N 1
ATOM 731 C CA . ARG A 1 93 ? 13.985 -9.447 -12.112 1.00 63.78 93 ARG A CA 1
ATOM 732 C C . ARG A 1 93 ? 15.049 -8.382 -11.846 1.00 63.78 93 ARG A C 1
ATOM 734 O O . ARG A 1 93 ? 15.803 -8.054 -12.764 1.00 63.78 93 ARG A O 1
ATOM 741 N N . ASP A 1 94 ? 15.113 -7.845 -10.631 1.00 66.94 94 ASP A N 1
ATOM 742 C CA . ASP A 1 94 ? 16.135 -6.870 -10.244 1.00 66.94 94 ASP A CA 1
ATOM 743 C C . ASP A 1 94 ? 17.527 -7.508 -10.143 1.00 66.94 94 ASP A C 1
ATOM 745 O O . ASP A 1 94 ? 18.481 -7.014 -10.748 1.00 66.94 94 ASP A O 1
ATOM 749 N N . GLU A 1 95 ? 17.636 -8.678 -9.509 1.00 69.94 95 GLU A N 1
ATOM 750 C CA . GLU A 1 95 ? 18.894 -9.434 -9.453 1.00 69.94 95 GLU A CA 1
ATOM 751 C C . GLU A 1 95 ? 19.386 -9.824 -10.855 1.00 69.94 95 GLU A C 1
ATOM 753 O O . GLU A 1 95 ? 20.549 -9.601 -11.205 1.00 69.94 95 GLU A O 1
ATOM 758 N N . ALA A 1 96 ? 18.486 -10.287 -11.729 1.00 71.12 96 ALA A N 1
ATOM 759 C CA . ALA A 1 96 ? 18.820 -10.553 -13.128 1.00 71.12 96 ALA A CA 1
ATOM 760 C C . ALA A 1 96 ? 19.318 -9.292 -13.868 1.00 71.12 96 ALA A C 1
ATOM 762 O O . ALA A 1 96 ? 20.253 -9.364 -14.673 1.00 71.12 96 ALA A O 1
ATOM 763 N N . ARG A 1 97 ? 18.739 -8.116 -13.587 1.00 71.50 97 ARG A N 1
ATOM 764 C CA . ARG A 1 97 ? 19.184 -6.832 -14.157 1.00 71.50 97 ARG A CA 1
ATOM 765 C C . ARG A 1 97 ? 20.544 -6.394 -13.619 1.00 71.50 97 ARG A C 1
ATOM 767 O O . ARG A 1 97 ? 21.340 -5.879 -14.406 1.00 71.50 97 ARG A O 1
ATOM 774 N N . LYS A 1 98 ? 20.840 -6.603 -12.333 1.00 74.44 98 LYS A N 1
ATOM 775 C CA . LYS A 1 98 ? 22.167 -6.333 -11.752 1.00 74.44 98 LYS A CA 1
ATOM 776 C C . LYS A 1 98 ? 23.231 -7.198 -12.412 1.00 74.44 98 LYS A C 1
ATOM 778 O O . LYS A 1 98 ? 24.222 -6.662 -12.906 1.00 74.44 98 LYS A O 1
ATOM 783 N N . VAL A 1 99 ? 22.984 -8.503 -12.521 1.00 80.81 99 VAL A N 1
ATOM 784 C CA . VAL A 1 99 ? 23.885 -9.442 -13.206 1.00 80.81 99 VAL A CA 1
ATOM 785 C C . VAL A 1 99 ? 24.099 -9.021 -14.661 1.00 80.81 99 VAL A C 1
ATOM 787 O O . VAL A 1 99 ? 25.237 -8.911 -15.113 1.00 80.81 99 VAL A O 1
ATOM 790 N N . SER A 1 100 ? 23.025 -8.682 -15.379 1.00 76.94 100 SER A N 1
ATOM 791 C CA . SER A 1 100 ? 23.105 -8.188 -16.758 1.00 76.94 100 SER A CA 1
ATOM 792 C C . SER A 1 100 ? 23.946 -6.908 -16.883 1.00 76.94 100 SER A C 1
ATOM 794 O O . SER A 1 100 ? 24.789 -6.811 -17.776 1.00 76.94 100 SER A O 1
ATOM 796 N N . ARG A 1 101 ? 23.796 -5.946 -15.961 1.00 82.25 101 ARG A N 1
ATOM 797 C CA . ARG A 1 101 ? 24.612 -4.717 -15.930 1.00 82.25 101 ARG A CA 1
ATOM 798 C C . ARG A 1 101 ? 26.087 -5.000 -15.652 1.00 82.25 101 ARG A C 1
ATOM 800 O O . ARG A 1 101 ? 26.942 -4.353 -16.254 1.00 82.25 101 ARG A O 1
ATOM 807 N N . VAL A 1 102 ? 26.395 -5.952 -14.770 1.00 88.19 102 VAL A N 1
ATOM 808 C CA . VAL A 1 102 ? 27.779 -6.364 -14.483 1.00 88.19 102 VAL A CA 1
ATOM 809 C C . VAL A 1 102 ? 28.407 -7.020 -15.710 1.00 88.19 102 VAL A C 1
ATOM 811 O O . VAL A 1 102 ? 29.505 -6.634 -16.108 1.00 88.19 102 VAL A O 1
ATOM 814 N N . ILE A 1 103 ? 27.689 -7.937 -16.364 1.00 89.62 103 ILE A N 1
ATOM 815 C CA . ILE A 1 103 ? 28.141 -8.572 -17.609 1.00 89.62 103 ILE A CA 1
ATOM 816 C C . ILE A 1 103 ? 28.380 -7.511 -18.687 1.00 89.62 103 ILE A C 1
ATOM 818 O O . ILE A 1 103 ? 29.420 -7.521 -19.341 1.00 89.62 103 ILE A O 1
ATOM 822 N N . LYS A 1 104 ? 27.462 -6.549 -18.832 1.00 86.94 104 LYS A N 1
ATOM 823 C CA . LYS A 1 104 ? 27.605 -5.457 -19.797 1.00 86.94 104 LYS A CA 1
ATOM 824 C C . LYS A 1 104 ? 28.840 -4.602 -19.513 1.00 86.94 104 LYS A C 1
ATOM 826 O O . LYS A 1 104 ? 29.597 -4.323 -20.435 1.00 86.94 104 LYS A O 1
ATOM 831 N N . ARG A 1 105 ? 29.100 -4.259 -18.248 1.00 86.06 105 ARG A N 1
ATOM 832 C CA . ARG A 1 105 ? 30.317 -3.532 -17.854 1.00 86.06 105 ARG A CA 1
ATOM 833 C C . ARG A 1 105 ? 31.590 -4.314 -18.164 1.00 86.06 105 ARG A C 1
ATOM 835 O O . ARG A 1 105 ? 32.540 -3.723 -18.660 1.00 86.06 105 ARG A O 1
ATOM 842 N N . ALA A 1 106 ? 31.612 -5.621 -17.913 1.00 90.75 106 ALA A N 1
ATOM 843 C CA . ALA A 1 106 ? 32.757 -6.456 -18.267 1.00 90.75 106 ALA A CA 1
ATOM 844 C C . ALA A 1 106 ? 32.981 -6.486 -19.788 1.00 90.75 106 ALA A C 1
ATOM 846 O O . ALA A 1 106 ? 34.108 -6.314 -20.243 1.00 90.75 106 ALA A O 1
ATOM 847 N N . MET A 1 107 ? 31.907 -6.630 -20.571 1.00 90.38 107 MET A N 1
ATOM 848 C CA . MET A 1 107 ? 31.974 -6.585 -22.034 1.00 90.38 107 MET A CA 1
ATOM 849 C C . MET A 1 107 ? 32.465 -5.235 -22.554 1.00 90.38 107 MET A C 1
ATOM 851 O O . MET A 1 107 ? 33.321 -5.209 -23.431 1.00 90.38 107 MET A O 1
ATOM 855 N N . ASP A 1 108 ? 31.964 -4.126 -22.012 1.00 87.31 108 ASP A N 1
ATOM 856 C CA . ASP A 1 108 ? 32.373 -2.784 -22.434 1.00 87.31 108 ASP A CA 1
ATOM 857 C C . ASP A 1 108 ? 33.844 -2.516 -22.081 1.00 87.31 108 ASP A C 1
ATOM 859 O O . ASP A 1 108 ? 34.569 -1.925 -22.880 1.00 87.31 108 ASP A O 1
ATOM 863 N N . VAL A 1 109 ? 34.326 -3.010 -20.935 1.00 89.75 109 VAL A N 1
ATOM 864 C CA . VAL A 1 109 ? 35.741 -2.914 -20.544 1.00 89.75 109 VAL A CA 1
ATOM 865 C C . VAL A 1 109 ? 36.626 -3.756 -21.466 1.00 89.75 109 VAL A C 1
ATOM 867 O O . VAL A 1 109 ? 37.593 -3.237 -22.019 1.00 89.75 109 VAL A O 1
ATOM 870 N N . VAL A 1 110 ? 36.287 -5.030 -21.689 1.00 91.94 110 VAL A N 1
ATOM 871 C CA . VAL A 1 110 ? 37.054 -5.920 -22.582 1.00 91.94 110 VAL A CA 1
ATOM 872 C C . VAL A 1 110 ? 37.046 -5.400 -24.020 1.00 91.94 110 VAL A C 1
ATOM 874 O O . VAL A 1 110 ? 38.088 -5.373 -24.670 1.00 91.94 110 VAL A O 1
ATOM 877 N N . GLY A 1 111 ? 35.890 -4.943 -24.503 1.00 86.56 111 GLY A N 1
ATOM 878 C CA . GLY A 1 111 ? 35.743 -4.343 -25.826 1.00 86.56 111 GLY A CA 1
ATOM 879 C C . GLY A 1 111 ? 36.583 -3.077 -25.986 1.00 86.56 111 GLY A C 1
ATOM 880 O O . GLY A 1 111 ? 37.238 -2.915 -27.011 1.00 86.56 111 GLY A O 1
ATOM 881 N N . SER A 1 112 ? 36.640 -2.228 -24.954 1.00 86.31 112 SER A N 1
ATOM 882 C CA . SER A 1 112 ? 37.486 -1.026 -24.958 1.00 86.31 112 SER A CA 1
ATOM 883 C C . SER A 1 112 ? 38.979 -1.367 -25.001 1.00 86.31 112 SER A C 1
ATOM 885 O O . SER A 1 112 ? 39.725 -0.728 -25.736 1.00 86.31 112 SER A O 1
ATOM 887 N N . PHE A 1 113 ? 39.424 -2.398 -24.273 1.00 88.88 113 PHE A N 1
ATOM 888 C CA . PHE A 1 113 ? 40.813 -2.869 -24.344 1.00 88.88 113 PHE A 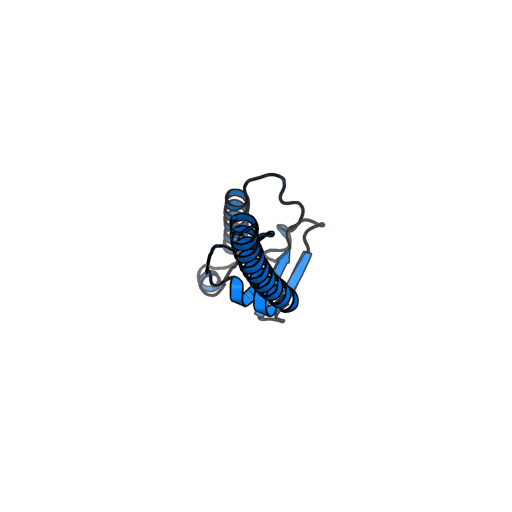CA 1
ATOM 889 C C . PHE A 1 113 ? 41.163 -3.461 -25.715 1.00 88.88 113 PHE A C 1
ATOM 891 O O . PHE A 1 113 ? 42.225 -3.164 -26.253 1.00 88.88 113 PHE A O 1
ATOM 898 N N . MET A 1 114 ? 40.270 -4.261 -26.304 1.00 86.44 114 MET A N 1
ATOM 899 C CA . MET A 1 114 ? 40.458 -4.816 -27.651 1.00 86.44 114 MET A CA 1
ATOM 900 C C . MET A 1 114 ? 40.544 -3.719 -28.718 1.00 86.44 114 MET A C 1
ATOM 902 O O . MET A 1 114 ? 41.410 -3.782 -29.584 1.00 86.44 114 MET A O 1
ATOM 906 N N . ALA A 1 115 ? 39.699 -2.687 -28.622 1.00 85.88 115 ALA A N 1
ATOM 907 C CA . ALA A 1 115 ? 39.709 -1.540 -29.532 1.00 85.88 115 ALA A CA 1
ATOM 908 C C . ALA A 1 115 ? 40.981 -0.678 -29.437 1.00 85.88 115 ALA A C 1
ATOM 910 O O . ALA A 1 115 ? 41.222 0.136 -30.318 1.00 85.88 115 ALA A O 1
ATOM 911 N N . MET A 1 116 ? 41.771 -0.828 -28.372 1.00 80.88 116 MET A N 1
ATOM 912 C CA . MET A 1 116 ? 43.027 -0.102 -28.174 1.00 80.88 116 MET A CA 1
ATOM 913 C C . MET A 1 116 ? 44.252 -0.878 -28.691 1.00 80.88 116 MET A C 1
ATOM 915 O O . MET A 1 116 ? 45.322 -0.296 -28.848 1.00 80.88 116 MET A O 1
ATOM 919 N N . ILE A 1 117 ? 44.116 -2.188 -28.920 1.00 82.06 117 ILE A N 1
ATOM 920 C CA . ILE A 1 117 ? 45.193 -3.067 -29.410 1.00 82.06 117 ILE A CA 1
ATOM 921 C C . ILE A 1 117 ? 45.164 -3.203 -30.945 1.00 82.06 117 ILE A C 1
ATOM 923 O O . ILE A 1 117 ? 46.190 -3.534 -31.541 1.00 82.06 117 ILE A O 1
ATOM 927 N N . ILE A 1 118 ? 44.011 -2.953 -31.571 1.00 67.50 118 ILE A N 1
ATOM 928 C CA . 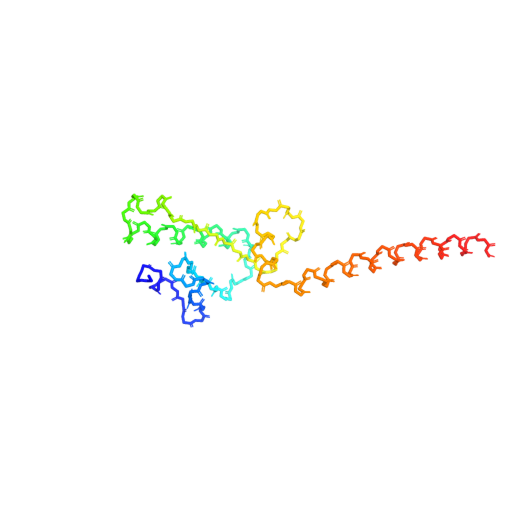ILE A 1 118 ? 43.804 -2.914 -33.031 1.00 67.50 118 ILE A CA 1
ATOM 929 C C . ILE A 1 118 ? 44.018 -1.486 -33.532 1.00 67.50 118 ILE A C 1
ATOM 931 O O . ILE A 1 118 ? 44.686 -1.335 -34.578 1.00 67.50 118 ILE A O 1
#

Foldseek 3Di:
DVLCVVVADPPKDWDAPDPPPRIDIHDPDLDPDDPVVSVVVVVVVVLVSCPVPDDPVVVVVDDDDDDDPPDPVPDPDPVVVVCCVVCVVVVVVVVVVVVVVVVVVVVVVVVVVVVVVD

pLDDT: mean 70.02, std 12.23, range [42.09, 91.94]

Radius of gyration: 21.48 Å; chains: 1; bounding box: 60×28×58 Å

Sequence (118 aa):
MSAIFPSIRETDIGGWYKEDTALGVIFVELGAMDKQSILIALRIKVIAALRSNLPTEELIQIHVSFHCFPEDWEDHRPGLSTISALYPDLMQRDEARKVSRVIKRAMDVVGSFMAMII

Secondary structure (DSSP, 8-state):
-TTTGGGS-TTSEEEEEETTTEEEEE-----SS-HHHHHHHHHHHHHHHHHHHS-HHHHTT-------SSP-TT---THHHHHHHH-HHHHHHHHHHHHHHHHHHHHHHHHHHHHHH-